Protein AF-A0A6P0XVP9-F1 (afdb_monomer_lite)

Secondary structure (DSSP, 8-state):
-----EEEEE--HHHHHTT-HHHHHHHHHHHHHTTEEEEE-TTPPP---S---

Structure (mmCIF, N/CA/C/O backbone):
data_AF-A0A6P0XVP9-F1
#
_entry.id   AF-A0A6P0XVP9-F1
#
loop_
_atom_site.group_PDB
_atom_site.id
_atom_site.type_symbol
_atom_site.label_atom_id
_atom_site.label_alt_id
_atom_site.label_comp_id
_atom_site.label_asym_id
_atom_site.label_entity_id
_atom_site.label_seq_id
_atom_site.pdbx_P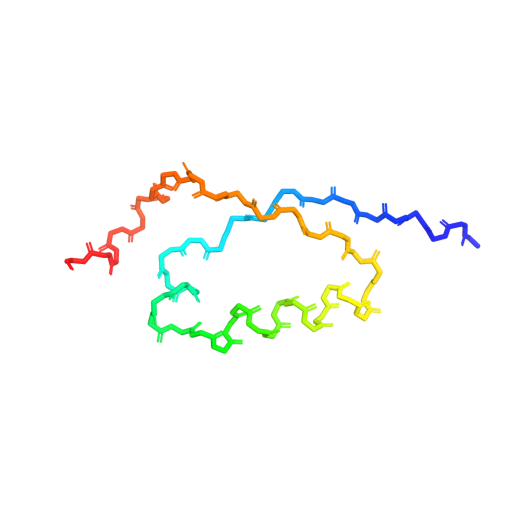DB_ins_code
_atom_site.Cartn_x
_atom_site.Cartn_y
_atom_site.Cartn_z
_atom_site.occupancy
_atom_site.B_iso_or_equiv
_atom_site.auth_seq_id
_atom_site.auth_comp_id
_atom_site.auth_asym_id
_atom_site.auth_atom_id
_atom_site.pdbx_PDB_model_num
ATOM 1 N N . MET A 1 1 ? -20.959 7.792 16.149 1.00 52.97 1 MET A 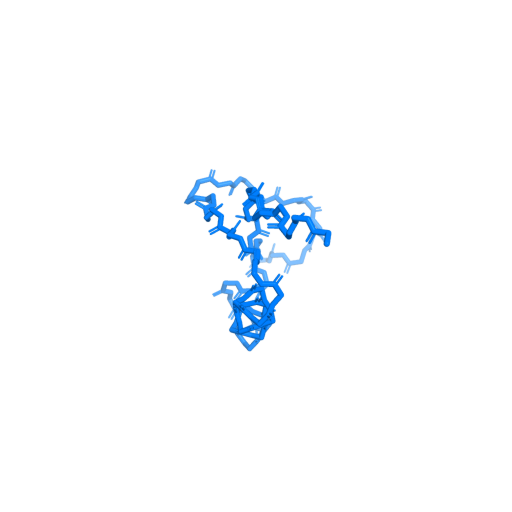N 1
ATOM 2 C CA . MET A 1 1 ? -20.918 8.104 14.702 1.00 52.97 1 MET A CA 1
ATOM 3 C C . MET A 1 1 ? -20.740 6.772 13.995 1.00 52.97 1 MET A C 1
ATOM 5 O O . MET A 1 1 ? -19.823 6.068 14.402 1.00 52.97 1 MET A O 1
ATOM 9 N N . PRO A 1 2 ? -21.620 6.336 13.078 1.00 54.06 2 PRO A N 1
ATOM 10 C CA . PRO A 1 2 ? -21.419 5.049 12.425 1.00 54.06 2 PRO A CA 1
ATOM 11 C C . PRO A 1 2 ? -20.120 5.142 11.621 1.00 54.06 2 PRO A C 1
ATOM 13 O O . PRO A 1 2 ? -20.014 5.963 10.713 1.00 54.06 2 PRO A O 1
ATOM 16 N N . ALA A 1 3 ? -19.110 4.373 12.026 1.00 63.00 3 ALA A N 1
ATOM 17 C CA . ALA A 1 3 ? -17.861 4.246 11.296 1.00 63.00 3 ALA A CA 1
ATOM 18 C C . ALA A 1 3 ? -18.194 3.558 9.970 1.00 63.00 3 ALA A C 1
ATOM 20 O O . ALA A 1 3 ? -18.411 2.350 9.920 1.00 63.00 3 ALA A O 1
ATOM 21 N N . GLN A 1 4 ? -18.363 4.351 8.917 1.00 71.44 4 GLN A N 1
ATOM 22 C CA . GLN A 1 4 ? -18.582 3.825 7.580 1.00 71.44 4 GLN A CA 1
ATOM 23 C C . GLN A 1 4 ? -17.314 3.075 7.175 1.00 71.44 4 GLN A C 1
ATOM 25 O O . GLN A 1 4 ? -16.232 3.659 7.169 1.00 71.44 4 GLN A O 1
ATOM 30 N N . THR A 1 5 ? -17.435 1.785 6.868 1.00 78.62 5 THR A N 1
ATOM 31 C CA . THR A 1 5 ? -16.327 1.013 6.304 1.00 78.62 5 THR A CA 1
ATOM 32 C C . THR A 1 5 ? -15.998 1.595 4.935 1.00 78.62 5 THR A C 1
ATOM 34 O O . THR A 1 5 ? -16.786 1.491 3.994 1.00 78.62 5 THR A O 1
ATOM 37 N N . LEU A 1 6 ? -14.853 2.266 4.845 1.00 89.50 6 LEU A N 1
ATOM 38 C CA . LEU A 1 6 ? -14.380 2.879 3.612 1.00 89.50 6 LEU A CA 1
ATOM 39 C C . LEU A 1 6 ? -13.817 1.789 2.706 1.00 89.50 6 LEU A C 1
ATOM 41 O O . LEU A 1 6 ? -13.017 0.973 3.154 1.00 89.50 6 LEU A O 1
ATOM 45 N N . LYS A 1 7 ? -14.217 1.779 1.434 1.00 93.81 7 LYS A N 1
ATOM 46 C CA . LYS A 1 7 ? -13.803 0.763 0.465 1.00 93.81 7 LYS A CA 1
ATOM 47 C C . LYS A 1 7 ? -13.225 1.431 -0.773 1.00 93.81 7 LYS A C 1
ATOM 49 O O . LYS A 1 7 ? -13.917 2.205 -1.431 1.00 93.81 7 LYS A O 1
ATOM 54 N N . TYR A 1 8 ? -11.968 1.130 -1.091 1.00 93.00 8 TYR A N 1
ATOM 55 C CA . TYR A 1 8 ? -11.238 1.774 -2.183 1.00 93.00 8 TYR A CA 1
ATOM 56 C C . TYR A 1 8 ? -10.542 0.765 -3.091 1.00 93.00 8 TYR A C 1
ATOM 58 O O . TYR A 1 8 ? -10.044 -0.268 -2.647 1.00 93.00 8 TYR A O 1
ATOM 66 N N . ALA A 1 9 ? -10.472 1.095 -4.381 1.00 93.69 9 ALA A N 1
ATOM 67 C CA . ALA A 1 9 ? -9.612 0.390 -5.320 1.00 93.69 9 ALA A CA 1
ATOM 68 C C . ALA A 1 9 ? -8.148 0.756 -5.039 1.00 93.69 9 ALA A C 1
ATOM 70 O O . ALA A 1 9 ? -7.786 1.931 -5.007 1.00 93.69 9 ALA A O 1
ATOM 71 N N . TYR A 1 10 ? -7.312 -0.255 -4.834 1.00 92.62 10 TYR A N 1
ATOM 72 C CA . TYR A 1 10 ? -5.909 -0.103 -4.496 1.00 92.62 10 TYR A CA 1
ATOM 73 C C . TYR A 1 10 ? -5.030 -0.349 -5.718 1.00 92.62 10 TYR A C 1
ATOM 75 O O . TYR A 1 10 ? -4.997 -1.443 -6.287 1.00 92.62 10 TYR A O 1
ATOM 83 N N . PHE A 1 11 ? -4.315 0.701 -6.111 1.00 92.12 11 PHE A N 1
ATOM 84 C CA . PHE A 1 11 ? -3.313 0.688 -7.165 1.00 92.12 11 PHE A CA 1
ATOM 85 C C . PHE A 1 11 ? -1.918 0.731 -6.519 1.00 92.12 11 PHE A C 1
ATOM 87 O O . PHE A 1 11 ? -1.446 1.819 -6.188 1.00 92.12 11 PHE A O 1
ATOM 94 N N 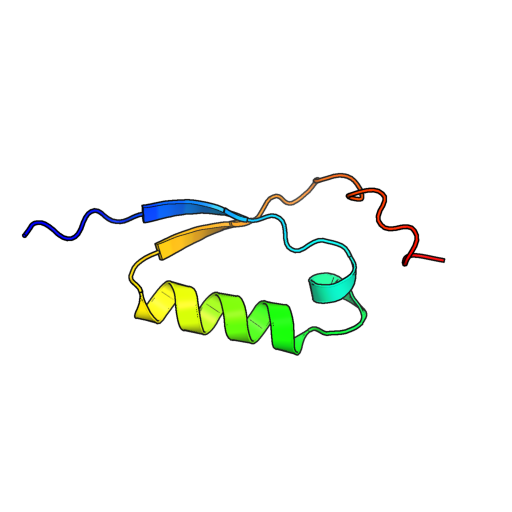. PRO A 1 12 ? -1.249 -0.419 -6.310 1.00 88.19 12 PRO A N 1
ATOM 95 C CA . PRO A 1 12 ? 0.067 -0.444 -5.663 1.00 88.19 12 PRO A CA 1
ATOM 96 C C . PRO A 1 12 ? 1.175 0.155 -6.546 1.00 88.19 12 PRO A C 1
ATOM 98 O O . PRO A 1 12 ? 2.205 0.604 -6.044 1.00 88.19 12 PRO A O 1
ATOM 101 N N . GLY A 1 13 ? 0.971 0.194 -7.865 1.00 88.75 13 GLY A N 1
ATOM 102 C CA . GLY A 1 13 ? 1.981 0.650 -8.813 1.00 88.75 13 GLY A CA 1
ATOM 103 C C . GLY A 1 13 ? 3.237 -0.228 -8.814 1.00 88.75 13 GLY A C 1
ATOM 104 O O . GLY A 1 13 ? 3.324 -1.261 -8.154 1.00 88.75 13 GLY A O 1
ATOM 105 N N . CYS A 1 14 ? 4.239 0.190 -9.579 1.00 87.00 14 CYS A N 1
ATOM 106 C CA . CYS A 1 14 ? 5.421 -0.624 -9.838 1.00 87.00 14 CYS A CA 1
ATOM 107 C C . CYS A 1 14 ? 6.468 -0.593 -8.705 1.00 87.00 14 CYS A C 1
ATOM 109 O O . CYS A 1 14 ? 7.150 -1.586 -8.457 1.00 87.00 14 CYS A O 1
ATOM 111 N N . VAL A 1 15 ? 6.571 0.520 -7.973 1.00 86.81 15 VAL A N 1
ATOM 112 C CA . VAL A 1 15 ? 7.539 0.686 -6.874 1.00 86.81 15 VAL A CA 1
ATOM 113 C C . VAL A 1 15 ? 7.145 -0.139 -5.652 1.00 86.81 15 VAL A C 1
ATOM 115 O O . VAL A 1 15 ? 7.991 -0.846 -5.111 1.00 86.81 15 VAL A O 1
ATOM 118 N N . ALA A 1 16 ? 5.871 -0.108 -5.246 1.00 86.81 16 ALA A N 1
ATOM 119 C CA . ALA A 1 16 ? 5.410 -0.874 -4.087 1.00 86.81 16 ALA A CA 1
ATOM 120 C C . ALA A 1 16 ? 5.454 -2.393 -4.337 1.00 86.81 16 ALA A C 1
ATOM 122 O O . ALA A 1 16 ? 5.634 -3.170 -3.402 1.00 86.81 16 ALA A O 1
ATOM 123 N N . GLN A 1 17 ? 5.307 -2.818 -5.598 1.00 81.31 17 GLN A N 1
ATOM 124 C CA . GLN A 1 17 ? 5.410 -4.224 -6.001 1.00 81.31 17 GLN A CA 1
ATOM 125 C C . GLN A 1 17 ? 6.861 -4.701 -6.175 1.00 81.31 17 GLN A C 1
ATOM 127 O O . GLN A 1 17 ? 7.135 -5.877 -5.943 1.00 81.31 17 GLN A O 1
ATOM 132 N N . GLY A 1 18 ? 7.773 -3.815 -6.589 1.00 82.38 18 GLY A N 1
ATOM 133 C CA . GLY A 1 18 ? 9.162 -4.153 -6.904 1.00 82.38 18 GLY A CA 1
ATOM 134 C C . GLY A 1 18 ? 10.172 -3.625 -5.888 1.00 82.38 18 GLY A C 1
ATOM 135 O O . GLY A 1 18 ? 10.692 -4.381 -5.073 1.00 82.38 18 GLY A O 1
ATOM 136 N N . ALA A 1 19 ? 10.486 -2.330 -5.977 1.00 82.00 19 ALA A N 1
ATOM 137 C CA . ALA A 1 19 ? 11.652 -1.728 -5.326 1.00 82.00 19 ALA A CA 1
ATOM 138 C C . ALA A 1 19 ? 11.481 -1.430 -3.824 1.00 82.00 19 ALA A C 1
ATOM 140 O O . ALA A 1 19 ? 12.470 -1.420 -3.098 1.00 82.00 19 ALA A O 1
ATOM 141 N N . CYS A 1 20 ? 10.256 -1.187 -3.350 1.00 87.44 20 CYS A N 1
ATOM 142 C CA . CYS A 1 20 ? 9.975 -0.842 -1.953 1.00 87.44 20 CYS A CA 1
ATOM 143 C C . CYS A 1 20 ? 8.767 -1.630 -1.444 1.00 87.44 20 CYS A C 1
ATOM 145 O O . CYS A 1 20 ? 7.658 -1.100 -1.333 1.00 87.44 20 CYS A O 1
ATOM 147 N N . ARG A 1 21 ? 8.971 -2.912 -1.127 1.00 86.88 21 ARG A N 1
ATOM 148 C CA . ARG A 1 21 ? 7.877 -3.780 -0.675 1.00 86.88 21 ARG A CA 1
ATOM 149 C C . ARG A 1 21 ? 7.361 -3.406 0.715 1.00 86.88 21 ARG A C 1
ATOM 151 O O . ARG A 1 21 ? 6.186 -3.625 1.011 1.00 86.88 21 ARG A O 1
ATOM 158 N N . GLU A 1 22 ? 8.190 -2.773 1.540 1.00 93.19 22 GLU A N 1
ATOM 159 C CA . GLU A 1 22 ? 7.781 -2.238 2.841 1.00 93.19 22 GLU A CA 1
ATOM 160 C C . GLU A 1 22 ? 6.670 -1.187 2.714 1.00 93.19 22 GLU A C 1
ATOM 162 O O . GLU A 1 22 ? 5.829 -1.077 3.607 1.00 93.19 22 GLU A O 1
ATOM 167 N N . LEU A 1 23 ? 6.610 -0.451 1.596 1.00 91.31 23 LEU A N 1
ATOM 168 C CA . LEU A 1 23 ? 5.553 0.531 1.347 1.00 91.31 23 LEU A CA 1
ATOM 169 C C . LEU A 1 23 ? 4.190 -0.154 1.177 1.00 91.31 23 LEU A C 1
ATOM 171 O O . LEU A 1 23 ? 3.203 0.278 1.776 1.00 91.31 23 LEU A O 1
ATOM 175 N N . TYR A 1 24 ? 4.141 -1.258 0.426 1.00 91.50 24 TYR A N 1
ATOM 176 C CA . TYR A 1 24 ? 2.938 -2.085 0.291 1.00 91.50 24 TYR A CA 1
ATOM 177 C C . TYR A 1 24 ? 2.488 -2.627 1.657 1.00 91.50 24 TYR A C 1
ATOM 179 O O . TYR A 1 24 ? 1.332 -2.468 2.052 1.00 91.50 24 TYR A O 1
ATOM 187 N N . GLN A 1 25 ? 3.420 -3.211 2.417 1.00 92.44 25 GLN A N 1
ATOM 188 C CA . GLN A 1 25 ? 3.132 -3.799 3.730 1.00 92.44 25 GLN A CA 1
ATOM 189 C C . GLN A 1 25 ? 2.632 -2.754 4.735 1.00 92.44 25 GLN A C 1
ATOM 191 O O . GLN A 1 25 ? 1.615 -2.968 5.395 1.00 92.44 25 GLN A O 1
ATOM 196 N N . SER A 1 26 ? 3.299 -1.600 4.808 1.00 94.81 26 SER A N 1
ATOM 197 C CA . SER A 1 26 ? 2.914 -0.502 5.704 1.00 94.81 26 SER A CA 1
ATOM 198 C C . SER A 1 26 ? 1.518 0.024 5.371 1.00 94.81 26 SER A C 1
ATOM 200 O O . SER A 1 26 ? 0.711 0.259 6.270 1.00 94.81 26 SER A O 1
ATOM 202 N N . THR A 1 27 ? 1.193 0.136 4.078 1.00 93.75 27 THR A N 1
ATOM 203 C CA . THR A 1 27 ? -0.136 0.566 3.617 1.00 93.75 27 THR A CA 1
ATOM 204 C C . THR A 1 27 ? -1.225 -0.424 4.040 1.00 93.75 27 THR A C 1
ATOM 206 O O . THR A 1 27 ? -2.291 -0.013 4.504 1.00 93.75 27 THR A O 1
ATOM 209 N N . GLN A 1 28 ? -0.960 -1.730 3.945 1.00 92.50 28 GLN A N 1
ATOM 210 C CA . GLN A 1 28 ? -1.912 -2.767 4.352 1.00 92.50 28 GLN A CA 1
ATOM 211 C C . GLN A 1 28 ? -2.186 -2.737 5.867 1.00 92.50 28 GLN A C 1
ATOM 213 O O . GLN A 1 28 ? -3.336 -2.815 6.295 1.00 92.50 28 GLN A O 1
ATOM 218 N N . VAL A 1 29 ? -1.144 -2.576 6.691 1.00 94.81 29 VAL A N 1
ATOM 219 C CA . VAL A 1 29 ? -1.292 -2.513 8.157 1.00 94.81 29 VAL A CA 1
ATOM 220 C C . VAL A 1 29 ? -2.062 -1.260 8.583 1.00 94.81 29 VAL A C 1
ATOM 222 O O . VAL A 1 29 ? -2.966 -1.344 9.415 1.00 94.81 29 VAL A O 1
ATOM 225 N N . LEU A 1 30 ? -1.750 -0.106 7.986 1.00 94.44 30 LEU A N 1
ATOM 226 C CA . LEU A 1 30 ? -2.437 1.151 8.287 1.00 94.44 30 LEU A CA 1
ATOM 227 C C . LEU A 1 30 ? -3.919 1.096 7.918 1.00 94.44 30 LEU A C 1
ATOM 229 O O . LEU A 1 30 ? -4.766 1.514 8.702 1.00 94.44 30 LEU A O 1
ATOM 233 N N . THR A 1 31 ? -4.247 0.559 6.744 1.00 93.38 31 THR A N 1
ATOM 234 C CA . THR A 1 31 ? -5.644 0.463 6.303 1.00 93.38 31 THR A CA 1
ATOM 235 C C . THR A 1 31 ? -6.464 -0.495 7.155 1.00 93.38 31 THR A C 1
ATOM 237 O O . THR A 1 31 ? -7.600 -0.165 7.491 1.00 93.38 31 THR A O 1
ATOM 240 N N . GLN A 1 32 ? -5.872 -1.594 7.629 1.00 91.12 32 GLN A N 1
ATOM 241 C CA . GLN A 1 32 ? -6.514 -2.463 8.615 1.00 91.12 32 GLN A CA 1
ATOM 242 C C . GLN A 1 32 ? -6.797 -1.727 9.936 1.00 91.12 32 GLN A C 1
ATOM 244 O O . GLN A 1 32 ? -7.898 -1.838 10.472 1.00 91.12 32 GLN A O 1
ATOM 249 N N . ALA A 1 33 ? -5.836 -0.948 10.446 1.00 92.94 33 ALA A N 1
ATOM 250 C CA . ALA A 1 33 ? -6.009 -0.172 11.678 1.00 92.94 33 ALA A CA 1
ATOM 251 C C . ALA A 1 33 ? -7.071 0.935 11.546 1.00 92.94 33 ALA A C 1
ATOM 253 O O . ALA A 1 33 ? -7.758 1.257 12.513 1.00 92.94 33 ALA A O 1
ATOM 254 N N . LEU A 1 34 ? -7.222 1.499 10.346 1.00 92.44 34 LEU A N 1
ATOM 255 C CA . LEU A 1 34 ? -8.195 2.548 10.033 1.00 92.44 34 LEU A CA 1
ATOM 256 C C . LEU A 1 34 ? -9.581 2.004 9.637 1.00 92.44 34 LEU A C 1
ATOM 258 O O . LEU A 1 34 ? -10.497 2.796 9.421 1.00 92.44 34 LEU A O 1
ATOM 262 N N . GLY A 1 35 ? -9.754 0.681 9.528 1.00 91.31 35 GLY A N 1
ATOM 263 C CA . GLY A 1 35 ? -11.012 0.074 9.080 1.00 91.31 35 GLY A CA 1
ATOM 264 C C . GLY A 1 35 ? -11.333 0.343 7.604 1.00 91.31 35 GLY A C 1
ATOM 265 O O . GLY A 1 35 ? -12.503 0.465 7.237 1.00 91.31 35 GLY A O 1
ATOM 266 N N . ILE A 1 36 ? -10.299 0.467 6.768 1.00 93.69 36 ILE A N 1
ATOM 267 C CA . ILE A 1 36 ? -10.399 0.696 5.325 1.00 93.69 36 ILE A CA 1
ATOM 268 C C . ILE A 1 36 ? -10.194 -0.634 4.592 1.00 93.69 36 ILE A C 1
ATOM 270 O O . ILE A 1 36 ? -9.187 -1.313 4.780 1.00 93.69 36 ILE A O 1
ATOM 274 N N . GLU A 1 37 ? -11.121 -0.983 3.705 1.00 93.50 37 GLU A N 1
ATOM 275 C CA . GLU A 1 37 ? -11.003 -2.123 2.802 1.00 93.50 37 GLU A CA 1
ATOM 276 C C . GLU A 1 37 ? -10.331 -1.692 1.487 1.00 93.50 37 GLU A C 1
ATOM 278 O O . GLU A 1 37 ? -10.848 -0.853 0.743 1.00 93.50 37 GLU A O 1
ATOM 283 N N . LEU A 1 38 ? -9.176 -2.288 1.188 1.00 92.69 38 LEU A N 1
ATOM 284 C CA . LEU A 1 38 ? -8.444 -2.080 -0.059 1.00 92.69 38 LEU A CA 1
ATOM 285 C C . LEU A 1 38 ? -8.673 -3.247 -1.026 1.00 92.69 38 LEU A C 1
ATOM 287 O O . LEU A 1 38 ? -8.370 -4.396 -0.711 1.00 92.69 38 LEU A O 1
ATOM 291 N N . ILE A 1 39 ? -9.163 -2.947 -2.229 1.00 92.56 39 ILE A N 1
ATOM 292 C CA . ILE A 1 39 ? -9.369 -3.925 -3.304 1.00 92.56 39 ILE A CA 1
ATOM 293 C C . ILE A 1 39 ? -8.228 -3.804 -4.312 1.00 92.56 39 ILE A C 1
ATOM 295 O O . ILE A 1 39 ? -8.193 -2.854 -5.093 1.00 92.56 39 ILE A O 1
ATOM 299 N N . GLU A 1 40 ? -7.306 -4.762 -4.333 1.00 90.62 40 GLU A N 1
ATOM 300 C CA . GLU A 1 40 ? -6.152 -4.703 -5.235 1.00 90.62 40 GLU A CA 1
ATOM 301 C C . GLU A 1 40 ? -6.536 -4.840 -6.722 1.00 90.62 40 GLU A C 1
ATOM 303 O O . GLU A 1 40 ? -7.191 -5.797 -7.150 1.00 90.62 40 GLU A O 1
ATOM 308 N N . LEU A 1 41 ? -6.061 -3.895 -7.536 1.00 90.56 41 LEU A N 1
ATOM 309 C CA . LEU A 1 41 ? -6.217 -3.899 -8.988 1.00 90.56 41 LEU A CA 1
ATOM 310 C C . LEU A 1 41 ? -5.134 -4.758 -9.668 1.00 90.56 41 LEU A C 1
ATOM 312 O O . LEU A 1 41 ? -4.066 -4.274 -10.035 1.00 90.56 41 LEU A O 1
ATOM 316 N N . LYS A 1 42 ? -5.441 -6.036 -9.916 1.00 80.69 42 LYS A N 1
ATOM 317 C CA . LYS A 1 42 ? -4.488 -7.048 -10.431 1.00 80.69 42 LYS A CA 1
ATOM 318 C C . LYS A 1 42 ? -3.910 -6.803 -11.838 1.00 80.69 42 LYS A C 1
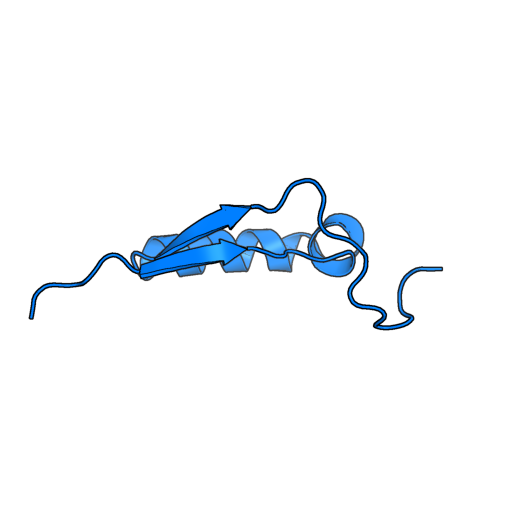ATOM 320 O O . LYS A 1 42 ? -2.953 -7.471 -12.215 1.00 80.69 42 LYS A O 1
ATOM 325 N N . LYS A 1 43 ? -4.506 -5.925 -12.652 1.00 81.75 43 LYS A N 1
ATOM 326 C CA . LYS A 1 43 ? -4.103 -5.670 -14.057 1.00 81.75 43 LYS A CA 1
ATOM 327 C C . LYS A 1 43 ? -4.018 -4.181 -14.392 1.00 81.75 43 LYS A C 1
ATOM 329 O O . LYS A 1 43 ? -4.290 -3.777 -15.520 1.00 81.75 43 LYS A O 1
ATOM 334 N N . ALA A 1 44 ? -3.715 -3.351 -13.405 1.00 84.56 44 ALA A N 1
ATOM 335 C CA . ALA A 1 44 ? -3.597 -1.927 -13.654 1.00 84.56 44 ALA A CA 1
ATOM 336 C C . ALA A 1 44 ? -2.315 -1.608 -14.444 1.00 84.56 44 ALA A C 1
ATOM 338 O O . ALA A 1 44 ? -1.255 -2.180 -14.190 1.00 84.56 44 ALA A O 1
ATOM 339 N N . ALA A 1 45 ? -2.428 -0.709 -15.424 1.00 84.75 45 ALA A N 1
ATOM 340 C CA . ALA A 1 45 ? -1.301 -0.258 -16.234 1.00 84.75 45 ALA A CA 1
ATOM 341 C C . ALA A 1 45 ? -0.366 0.671 -15.437 1.00 84.75 45 ALA A C 1
ATOM 343 O O . ALA A 1 45 ? -0.740 1.206 -14.394 1.00 84.75 45 ALA A O 1
ATOM 344 N N . CYS A 1 46 ? 0.855 0.880 -15.939 1.00 85.94 46 CYS A N 1
ATOM 345 C CA . CYS A 1 46 ? 1.811 1.815 -15.345 1.00 85.94 46 CYS A CA 1
ATOM 346 C C . CYS A 1 46 ? 1.214 3.231 -15.261 1.00 85.94 46 CYS A C 1
ATOM 348 O O . CYS A 1 46 ? 0.629 3.716 -16.227 1.00 85.94 46 CYS A O 1
ATOM 350 N N . CYS A 1 47 ? 1.419 3.921 -14.136 1.00 85.94 47 CYS A N 1
ATOM 351 C CA . CYS A 1 47 ? 0.986 5.310 -13.947 1.00 85.94 47 CYS A CA 1
ATOM 352 C C . CYS A 1 47 ? 1.800 6.335 -14.760 1.00 85.94 47 CYS A C 1
ATOM 354 O O . CYS A 1 47 ? 1.509 7.525 -14.699 1.00 85.94 47 CYS A O 1
ATOM 356 N N . GLY A 1 48 ? 2.817 5.897 -15.510 1.00 85.06 48 GLY A N 1
ATOM 357 C CA . GLY A 1 48 ? 3.614 6.760 -16.384 1.00 85.06 48 GLY A CA 1
ATOM 358 C C . GLY A 1 48 ? 4.677 7.594 -15.665 1.00 85.06 48 GLY A C 1
ATOM 359 O O . GLY A 1 48 ? 5.239 8.497 -16.273 1.00 85.06 48 GLY A O 1
ATOM 360 N N . SER A 1 49 ? 5.010 7.287 -14.406 1.00 81.56 49 SER A N 1
ATOM 361 C CA . SER A 1 49 ? 5.984 8.043 -13.596 1.00 81.56 49 SER A CA 1
ATOM 362 C C . SER A 1 49 ? 7.441 7.966 -14.080 1.00 81.56 49 SER A C 1
ATOM 364 O O . SER A 1 49 ? 8.322 8.518 -13.429 1.00 81.56 49 SER A O 1
ATOM 366 N N . GLY A 1 50 ? 7.725 7.268 -15.187 1.00 67.75 50 GLY A N 1
ATOM 367 C CA . GLY A 1 50 ? 9.058 7.206 -15.805 1.00 67.75 50 GLY A CA 1
ATOM 368 C C . GLY A 1 50 ? 10.135 6.484 -14.983 1.00 67.75 50 GLY A C 1
ATOM 369 O O . GLY A 1 50 ? 11.308 6.552 -15.332 1.00 67.75 50 GLY A O 1
ATOM 370 N N . THR A 1 51 ? 9.760 5.799 -13.900 1.00 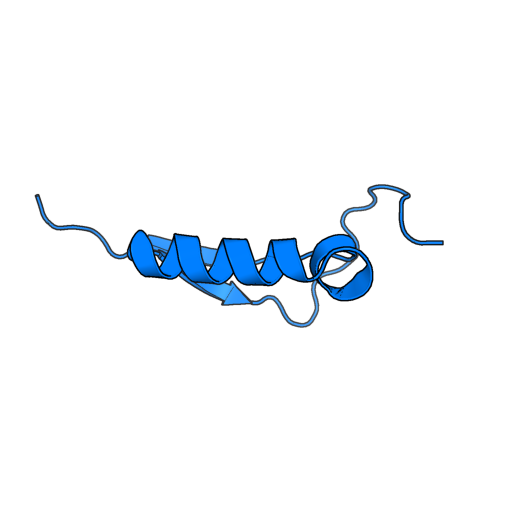62.03 51 THR A N 1
ATOM 371 C CA . THR A 1 51 ? 10.689 5.172 -12.939 1.00 62.03 51 THR A CA 1
ATOM 372 C C . THR A 1 51 ? 10.924 3.676 -13.162 1.00 62.03 51 THR A C 1
ATOM 374 O O . THR A 1 51 ? 11.752 3.087 -12.473 1.00 62.03 51 THR A O 1
ATOM 377 N N . PHE A 1 52 ? 10.224 3.050 -14.111 1.00 55.22 52 PHE A N 1
ATOM 378 C CA . PHE A 1 52 ? 10.432 1.650 -14.492 1.00 5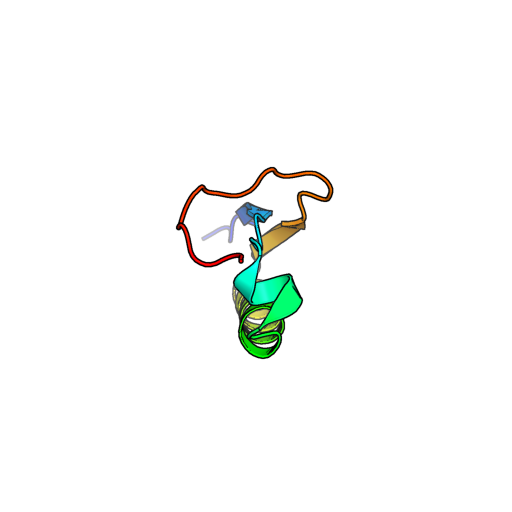5.22 52 PHE A CA 1
ATOM 379 C C . PHE A 1 52 ? 11.285 1.618 -15.766 1.00 55.22 52 PHE A C 1
ATOM 381 O O . PHE A 1 52 ? 10.826 2.085 -16.809 1.00 55.22 52 PHE A O 1
ATOM 388 N N . LYS A 1 53 ? 12.531 1.146 -15.661 1.00 50.50 53 LYS A N 1
ATOM 389 C CA . LYS A 1 53 ? 13.436 0.916 -16.793 1.00 50.50 53 LYS A CA 1
ATOM 390 C C . LYS A 1 53 ? 13.539 -0.578 -17.054 1.00 50.50 53 LYS A C 1
ATOM 392 O O . LYS A 1 53 ? 13.626 -1.319 -16.051 1.00 50.50 53 LYS A O 1
#

pLDDT: mean 84.75, std 11.71, range [50.5, 94.81]

Foldseek 3Di:
DPLPQAEDEDDCADCCVPVNVVVVVVVVVVCVVSNYHYHYDPDDDHPPPPPDD

Radius of gyration: 13.07 Å; chains: 1; bounding box: 35×15×32 Å

Sequence (53 aa):
MPAQTLKYAYFPGCVAQGACRELYQSTQVLTQALGIELIELKKAACCGSGTFK